Protein AF-A0A2V5NWD1-F1 (afdb_monomer)

Sequence (100 a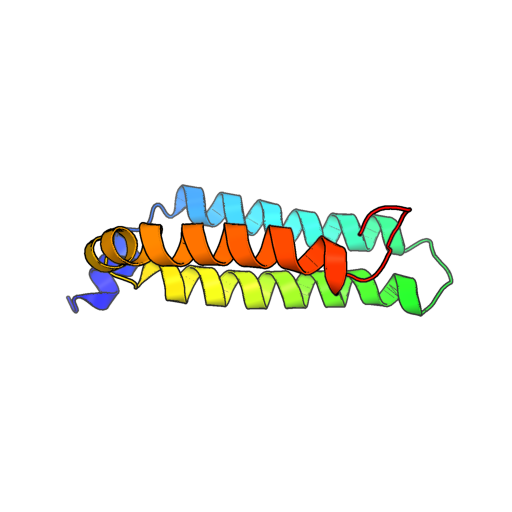a):
MTPFLRKILGLNWLLLAFMLALAIFGVIAIYSATYMREDPVAAEFWRKQANWVAVGFFAFIATSLIDYKWVRWGALPMYLAGLGFLILTKFMGQKVYGAR

Radius of gyration: 18.77 Å; Cα contacts (8 Å, |Δi|>4): 31; chains: 1; bounding box: 40×39×42 Å

Secondary structure (DSSP, 8-state):
--HHHHHHHTS-HHHHHHHHHHHHHHHHHHHHHHTT---HHHHTHHHHHHHHHHHHHHHHHHHHHS-HHHHHHHHHHHHHHHHHHHHHHHHHPPPBTTB-

Structure (mmCIF, N/CA/C/O backbone):
data_AF-A0A2V5NWD1-F1
#
_entry.id   AF-A0A2V5NWD1-F1
#
loop_
_atom_site.group_PDB
_atom_site.id
_atom_site.type_symbol
_atom_site.label_atom_id
_atom_site.label_alt_id
_atom_site.label_comp_id
_atom_site.label_asym_id
_atom_site.label_entity_id
_atom_site.label_seq_id
_atom_site.pdbx_PDB_ins_code
_atom_site.Cartn_x
_atom_site.Cartn_y
_atom_site.Cartn_z
_atom_site.occupancy
_atom_site.B_iso_or_equiv
_atom_site.auth_seq_id
_atom_site.auth_comp_id
_atom_site.auth_asym_id
_atom_site.auth_atom_id
_atom_site.pdbx_PDB_model_num
ATOM 1 N N . MET A 1 1 ? -9.440 16.729 20.734 1.00 52.94 1 MET A N 1
ATOM 2 C CA . MET A 1 1 ? -8.717 15.993 19.670 1.00 52.94 1 MET A CA 1
ATOM 3 C C . MET A 1 1 ? -9.722 15.185 18.874 1.00 52.94 1 MET A C 1
ATOM 5 O O . MET A 1 1 ? -10.476 14.441 19.488 1.00 52.94 1 MET A O 1
ATOM 9 N N . THR A 1 2 ? -9.792 15.371 17.554 1.00 69.69 2 THR A N 1
ATOM 10 C CA . THR A 1 2 ? -10.750 14.641 16.707 1.00 69.69 2 THR A CA 1
ATOM 11 C C . THR A 1 2 ? -10.454 13.130 16.742 1.00 69.69 2 THR A C 1
ATOM 13 O O . THR A 1 2 ? -9.292 12.737 16.898 1.00 69.69 2 THR A O 1
ATOM 16 N N . PRO A 1 3 ? -11.471 12.256 16.620 1.00 71.38 3 PRO A N 1
ATOM 17 C CA . PRO A 1 3 ? -11.292 10.800 16.701 1.00 71.38 3 PRO A CA 1
ATOM 18 C C . PRO A 1 3 ? -10.316 10.252 15.644 1.00 71.38 3 PRO A C 1
ATOM 20 O O . PRO A 1 3 ? -9.610 9.279 15.900 1.00 71.38 3 PRO A O 1
ATOM 23 N N . PHE A 1 4 ? -10.206 10.925 14.495 1.00 69.62 4 PHE A N 1
ATOM 24 C CA . PHE A 1 4 ? -9.245 10.609 13.436 1.00 69.62 4 PHE A CA 1
ATOM 25 C C . PHE A 1 4 ? -7.786 10.833 13.848 1.00 69.62 4 PHE A C 1
ATOM 27 O O . PHE A 1 4 ? -6.952 9.950 13.653 1.00 69.62 4 PHE A O 1
ATOM 34 N N . LEU A 1 5 ? -7.477 11.977 14.468 1.00 68.56 5 LEU A N 1
ATOM 35 C CA . LEU A 1 5 ? -6.116 12.296 14.911 1.00 68.56 5 LEU A CA 1
ATOM 36 C C . LEU A 1 5 ? -5.620 11.300 15.964 1.00 68.56 5 LEU A C 1
ATOM 38 O O . LEU A 1 5 ? -4.465 10.894 15.919 1.00 68.56 5 LEU A O 1
ATOM 42 N N . ARG A 1 6 ? -6.500 10.836 16.862 1.00 70.81 6 ARG A N 1
ATOM 43 C CA . ARG A 1 6 ? -6.155 9.790 17.841 1.00 70.81 6 ARG A CA 1
ATOM 44 C C . ARG A 1 6 ? -5.838 8.440 17.196 1.00 7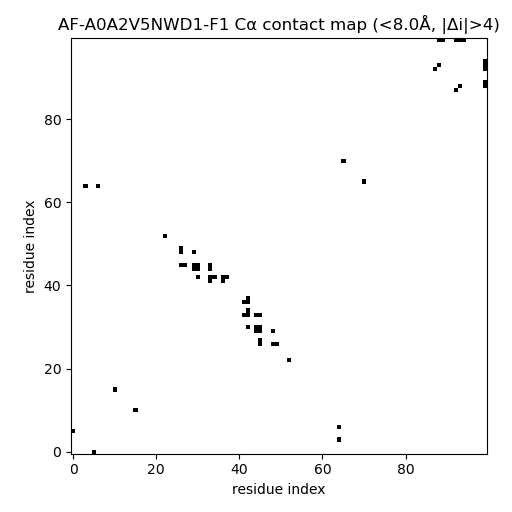0.81 6 ARG A C 1
ATOM 46 O O . ARG A 1 6 ? -4.924 7.774 17.664 1.00 70.81 6 ARG A O 1
ATOM 53 N N . LYS A 1 7 ? -6.554 8.041 16.138 1.00 73.31 7 LYS A N 1
ATOM 54 C CA . LYS A 1 7 ? -6.265 6.792 15.408 1.00 73.31 7 LYS A CA 1
ATOM 55 C C . LYS A 1 7 ? -4.894 6.832 14.732 1.00 73.31 7 LYS A C 1
ATOM 57 O O . LYS A 1 7 ? -4.145 5.873 14.850 1.00 73.31 7 LYS A O 1
ATOM 62 N N . ILE A 1 8 ? -4.554 7.945 14.080 1.00 75.94 8 ILE A N 1
ATOM 63 C CA . ILE A 1 8 ? -3.261 8.103 13.396 1.00 75.94 8 ILE A CA 1
ATOM 64 C C . ILE A 1 8 ? -2.119 8.206 14.413 1.00 75.94 8 ILE A C 1
ATOM 66 O O . ILE A 1 8 ? -1.109 7.527 14.276 1.00 75.94 8 ILE A O 1
ATOM 70 N N . LEU A 1 9 ? -2.288 9.004 15.470 1.00 74.50 9 LEU A N 1
ATOM 71 C CA . LEU A 1 9 ?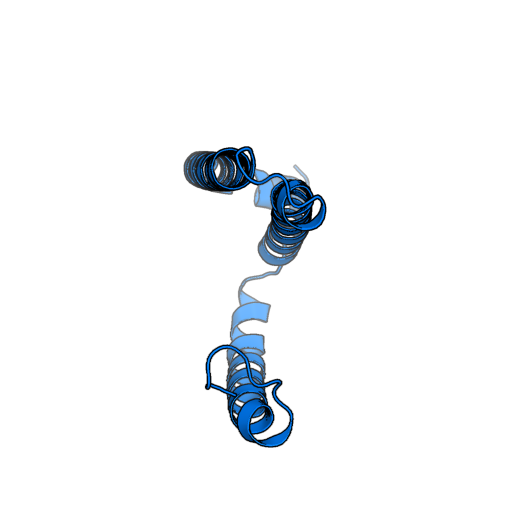 -1.275 9.161 16.520 1.00 74.50 9 LEU A CA 1
ATOM 72 C C . LEU A 1 9 ? -1.101 7.907 17.387 1.00 74.50 9 LEU A C 1
ATOM 74 O O . LEU A 1 9 ? -0.042 7.748 17.986 1.00 74.50 9 LEU A O 1
ATOM 78 N N . GLY A 1 10 ? -2.099 7.018 17.427 1.00 79.88 10 GLY A N 1
ATOM 79 C CA . GLY A 1 10 ? -2.031 5.719 18.099 1.00 79.88 10 GLY A CA 1
ATOM 80 C C . GLY A 1 10 ? -1.321 4.618 17.302 1.00 79.88 10 GLY A C 1
ATOM 81 O O . GLY A 1 10 ? -1.177 3.510 17.816 1.00 79.88 10 GLY A O 1
ATOM 82 N N . LEU A 1 11 ? -0.885 4.887 16.065 1.00 84.19 11 LEU A N 1
ATOM 83 C CA . LEU A 1 11 ? -0.077 3.945 15.291 1.00 84.19 11 LEU A CA 1
ATOM 84 C C . LEU A 1 11 ? 1.321 3.799 15.901 1.00 84.19 11 LEU A C 1
ATOM 86 O O . LEU A 1 11 ? 1.889 4.741 16.453 1.00 84.19 11 LEU A O 1
ATOM 90 N N . AS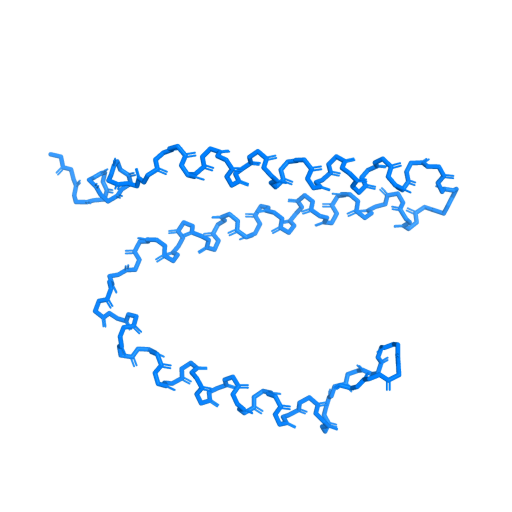N A 1 12 ? 1.915 2.615 15.752 1.00 90.19 12 ASN A N 1
ATOM 91 C CA . ASN A 1 12 ? 3.315 2.419 16.105 1.00 90.19 12 ASN A CA 1
ATOM 92 C C . ASN A 1 12 ? 4.209 3.091 15.049 1.00 90.19 12 ASN A C 1
ATOM 94 O O . ASN A 1 12 ? 4.529 2.504 14.015 1.00 90.19 12 ASN A O 1
ATOM 98 N N . TRP A 1 13 ? 4.600 4.334 15.327 1.00 89.19 13 TRP A N 1
ATOM 99 C CA . TRP A 1 13 ? 5.420 5.165 14.446 1.00 89.19 13 TRP A CA 1
ATOM 100 C C . TRP A 1 13 ? 6.786 4.557 14.125 1.00 89.19 13 TRP A C 1
ATOM 102 O O . TRP A 1 13 ? 7.282 4.738 13.015 1.00 89.19 13 TRP A O 1
ATOM 112 N N . LEU A 1 14 ? 7.370 3.793 15.053 1.00 93.69 14 LEU A N 1
ATOM 113 C CA . LEU A 1 14 ? 8.630 3.090 14.816 1.00 93.69 14 LEU A CA 1
ATOM 114 C C . LEU A 1 14 ? 8.446 1.996 13.758 1.00 93.69 14 LEU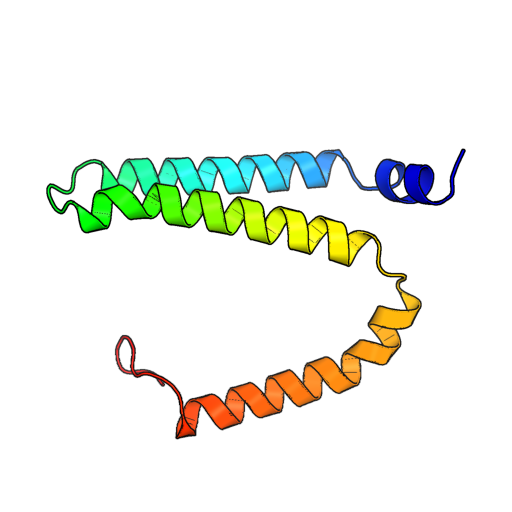 A C 1
ATOM 116 O O . LEU A 1 14 ? 9.225 1.901 12.813 1.00 93.69 14 LEU A O 1
ATOM 120 N N . LEU A 1 15 ? 7.376 1.207 13.877 1.00 92.50 15 LEU A N 1
ATOM 121 C CA . LEU A 1 15 ? 7.057 0.151 12.916 1.00 92.50 15 LEU A CA 1
ATOM 122 C C . LEU A 1 15 ? 6.697 0.727 11.538 1.00 92.50 15 LEU A C 1
ATOM 124 O O . LEU A 1 15 ? 7.126 0.190 10.518 1.00 92.50 15 LEU A O 1
ATOM 128 N N . LEU A 1 16 ? 5.976 1.853 11.506 1.00 92.19 16 LEU A N 1
ATOM 129 C CA . LEU A 1 16 ? 5.697 2.594 10.274 1.00 92.19 16 LEU A CA 1
ATOM 130 C C . LEU A 1 16 ? 6.994 3.067 9.599 1.00 92.19 16 LEU A C 1
ATOM 132 O O . LEU A 1 16 ? 7.153 2.889 8.393 1.00 92.19 16 LEU A O 1
ATOM 136 N N . ALA A 1 17 ? 7.930 3.627 10.370 1.00 93.81 17 ALA A N 1
ATOM 137 C CA . ALA A 1 17 ? 9.213 4.094 9.855 1.00 93.81 17 ALA A CA 1
ATOM 138 C C . ALA A 1 17 ? 10.044 2.950 9.255 1.00 93.81 17 ALA A C 1
ATOM 140 O O . ALA A 1 17 ? 10.539 3.082 8.137 1.00 93.81 17 ALA A O 1
ATOM 141 N N . PHE A 1 18 ? 10.145 1.806 9.942 1.00 96.75 18 PHE A N 1
ATOM 142 C CA . PHE A 1 18 ? 10.846 0.634 9.406 1.00 96.75 18 PHE A CA 1
ATOM 143 C C . PHE A 1 18 ? 10.188 0.086 8.137 1.00 96.75 18 PHE A C 1
ATOM 145 O O . PHE A 1 18 ? 10.888 -0.257 7.185 1.00 96.75 18 PHE A O 1
ATOM 152 N N . MET A 1 19 ? 8.855 0.038 8.091 1.00 95.31 19 MET A N 1
ATOM 153 C CA . MET A 1 19 ? 8.124 -0.396 6.900 1.00 95.31 19 MET A CA 1
ATOM 154 C C . MET A 1 19 ? 8.410 0.515 5.697 1.00 95.31 19 MET A C 1
ATOM 156 O O . MET A 1 19 ? 8.725 0.017 4.616 1.00 95.31 19 MET A O 1
ATOM 160 N N . LEU A 1 20 ? 8.383 1.839 5.886 1.00 95.00 20 LEU A N 1
ATOM 161 C CA . LEU A 1 20 ? 8.712 2.798 4.827 1.00 95.00 20 LEU A CA 1
ATOM 162 C C . LEU A 1 20 ? 10.180 2.707 4.397 1.00 95.00 20 LEU A C 1
ATOM 164 O O . LEU A 1 20 ? 10.466 2.745 3.201 1.00 95.00 20 LEU A O 1
ATOM 168 N N . ALA A 1 21 ? 11.106 2.534 5.344 1.00 96.25 21 ALA A N 1
ATOM 169 C CA . ALA A 1 21 ? 12.523 2.352 5.043 1.00 96.25 21 ALA A CA 1
ATOM 170 C C . ALA A 1 21 ? 12.759 1.108 4.172 1.00 96.25 21 ALA A C 1
ATOM 172 O O . ALA A 1 21 ? 13.467 1.188 3.169 1.00 96.25 21 ALA A O 1
ATOM 173 N N . LEU A 1 22 ? 12.113 -0.017 4.500 1.00 96.12 22 LEU A N 1
ATOM 174 C CA . LEU A 1 22 ? 12.170 -1.239 3.696 1.00 96.12 22 LEU A CA 1
ATOM 175 C C . LEU A 1 22 ? 11.561 -1.047 2.302 1.00 96.12 22 LEU A C 1
ATOM 177 O O . LEU A 1 22 ? 12.123 -1.529 1.320 1.00 96.12 22 LEU A O 1
ATOM 181 N N . ALA A 1 23 ? 10.445 -0.321 2.188 1.00 94.75 23 ALA A N 1
ATOM 182 C CA . ALA A 1 23 ? 9.817 -0.043 0.898 1.00 94.75 23 ALA A CA 1
ATOM 183 C C . ALA A 1 23 ? 10.716 0.818 -0.010 1.00 94.75 23 ALA A C 1
ATOM 185 O O . ALA A 1 23 ? 10.903 0.487 -1.182 1.00 94.75 23 ALA A O 1
ATOM 186 N N . ILE A 1 24 ? 11.321 1.879 0.537 1.00 94.44 24 ILE A N 1
ATOM 187 C CA . ILE A 1 24 ? 12.278 2.737 -0.179 1.00 94.44 24 ILE A CA 1
ATOM 18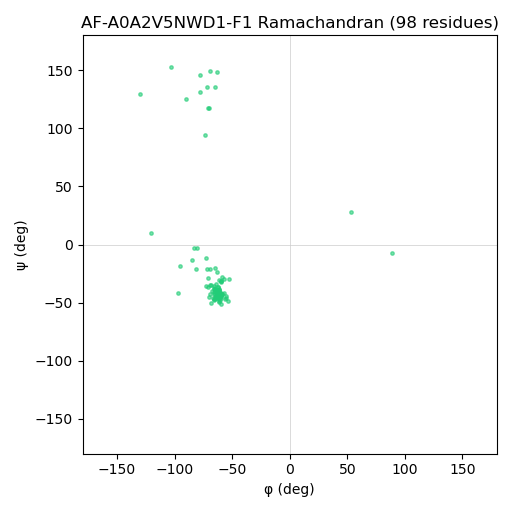8 C C . ILE A 1 24 ? 13.513 1.930 -0.583 1.00 94.44 24 ILE A C 1
ATOM 190 O O . ILE A 1 24 ? 13.937 1.987 -1.738 1.00 94.44 24 ILE A O 1
ATOM 194 N N . PHE A 1 25 ? 14.054 1.129 0.337 1.00 95.75 25 PHE A N 1
ATOM 195 C CA . PHE A 1 25 ? 15.171 0.236 0.049 1.00 95.75 25 PHE A CA 1
ATOM 196 C C . PHE A 1 25 ? 14.847 -0.731 -1.099 1.00 95.75 25 PHE A C 1
ATOM 198 O O . PHE A 1 25 ? 15.669 -0.910 -1.992 1.00 95.75 25 PHE A O 1
ATOM 205 N N . GLY A 1 26 ? 13.633 -1.287 -1.143 1.00 93.00 26 GLY A N 1
ATOM 206 C CA . GLY A 1 26 ? 13.181 -2.139 -2.245 1.00 93.00 26 GLY A CA 1
ATOM 207 C C . GLY A 1 26 ? 13.175 -1.428 -3.603 1.00 93.00 26 GLY A C 1
ATOM 208 O O . GLY A 1 26 ? 13.616 -2.003 -4.596 1.00 93.00 26 GLY A O 1
ATOM 209 N N . VAL A 1 27 ? 12.739 -0.165 -3.662 1.00 92.19 27 VAL A N 1
ATOM 210 C CA . VAL A 1 27 ? 12.792 0.640 -4.900 1.00 92.19 27 VAL A CA 1
ATOM 211 C C . VAL A 1 27 ? 14.240 0.864 -5.342 1.00 92.19 27 VAL A C 1
ATOM 213 O O . VAL A 1 27 ? 14.553 0.686 -6.520 1.00 92.19 27 VAL A O 1
ATOM 216 N N . ILE A 1 28 ? 15.131 1.196 -4.402 1.00 91.75 28 ILE A N 1
ATOM 217 C CA . ILE A 1 28 ? 16.565 1.384 -4.670 1.00 91.75 28 ILE A CA 1
ATOM 218 C C . ILE A 1 28 ? 17.202 0.079 -5.160 1.00 91.75 28 ILE A C 1
ATOM 220 O O . ILE A 1 28 ? 17.980 0.095 -6.112 1.00 91.75 28 ILE A O 1
ATOM 224 N N . ALA A 1 29 ? 16.851 -1.056 -4.557 1.00 91.19 29 ALA A N 1
ATOM 225 C CA . ALA A 1 29 ? 17.358 -2.365 -4.952 1.00 91.19 29 ALA A CA 1
ATOM 226 C C . ALA A 1 29 ? 16.941 -2.729 -6.385 1.00 91.19 29 ALA A C 1
ATOM 228 O O . ALA A 1 29 ? 17.772 -3.195 -7.163 1.00 91.19 29 ALA A O 1
ATOM 229 N N . ILE A 1 30 ? 15.686 -2.462 -6.767 1.00 88.75 30 ILE A N 1
ATOM 230 C CA . ILE A 1 30 ? 15.229 -2.674 -8.148 1.00 88.75 30 ILE A CA 1
ATOM 231 C C . ILE A 1 30 ? 15.967 -1.745 -9.103 1.00 88.75 30 ILE A C 1
ATOM 233 O O . ILE A 1 30 ? 16.477 -2.225 -10.109 1.00 88.75 30 ILE A O 1
ATOM 237 N N . TYR A 1 31 ? 16.087 -0.455 -8.773 1.00 87.50 31 TYR A N 1
ATOM 238 C CA . TYR A 1 31 ? 16.869 0.484 -9.577 1.00 87.50 31 TYR A CA 1
ATOM 239 C C . TYR A 1 31 ? 18.298 -0.029 -9.798 1.00 87.50 31 TYR A C 1
ATOM 241 O O . TYR A 1 31 ? 18.746 -0.114 -10.939 1.00 87.50 31 TYR A O 1
ATOM 249 N N . SER A 1 32 ? 18.973 -0.458 -8.727 1.00 86.19 32 SER A N 1
ATOM 250 C CA . SER A 1 32 ? 20.328 -1.014 -8.775 1.00 86.19 32 SER A CA 1
ATOM 251 C C . SER A 1 32 ? 20.421 -2.253 -9.673 1.00 86.19 32 SER A C 1
ATOM 253 O O . SER A 1 32 ? 21.339 -2.350 -10.484 1.00 86.19 32 SER A O 1
ATOM 255 N N . ALA A 1 33 ? 19.443 -3.160 -9.598 1.00 84.56 33 ALA A N 1
ATOM 256 C CA . ALA A 1 33 ? 19.403 -4.371 -10.417 1.00 84.56 33 ALA A CA 1
ATOM 257 C C . ALA A 1 33 ? 19.089 -4.101 -11.901 1.00 84.56 33 ALA A C 1
ATOM 259 O O . ALA A 1 33 ? 19.500 -4.868 -12.772 1.00 84.56 33 ALA A O 1
ATOM 260 N N . THR A 1 34 ? 18.348 -3.032 -12.205 1.00 83.19 34 THR A N 1
ATOM 261 C CA . THR A 1 34 ? 17.936 -2.695 -13.577 1.00 83.19 34 THR A CA 1
ATOM 262 C C . THR A 1 34 ? 18.850 -1.695 -14.273 1.00 83.19 34 THR A C 1
ATOM 264 O O . THR A 1 34 ? 18.823 -1.629 -15.494 1.00 83.19 34 THR A O 1
ATOM 267 N N . TYR A 1 35 ? 19.673 -0.948 -13.531 1.00 73.00 35 TYR A N 1
ATOM 268 C CA . TYR A 1 35 ? 20.506 0.134 -14.070 1.00 73.00 35 TYR A CA 1
ATOM 269 C C . TYR A 1 35 ? 21.505 -0.327 -15.147 1.00 73.00 35 TYR A C 1
ATOM 271 O O . TYR A 1 35 ? 21.800 0.418 -16.071 1.00 73.00 35 TYR A O 1
ATOM 279 N N . MET A 1 36 ? 22.000 -1.565 -15.055 1.00 69.19 36 MET A N 1
ATOM 280 C CA . MET A 1 36 ? 22.951 -2.142 -16.019 1.00 69.19 36 MET A CA 1
ATOM 281 C C . MET A 1 36 ? 22.281 -2.735 -17.272 1.00 69.19 36 MET A C 1
ATOM 283 O O . MET A 1 36 ? 22.973 -3.247 -18.147 1.00 69.19 36 MET A O 1
ATOM 287 N N . ARG A 1 37 ? 20.944 -2.740 -17.359 1.00 70.81 37 ARG A N 1
ATOM 288 C CA . ARG A 1 37 ? 20.232 -3.283 -18.522 1.00 70.81 37 ARG A CA 1
ATOM 289 C C . ARG A 1 37 ? 20.016 -2.183 -19.556 1.00 70.81 37 ARG A C 1
ATOM 291 O O . ARG A 1 37 ? 19.391 -1.175 -19.256 1.00 70.81 37 ARG A O 1
ATOM 298 N N . GLU A 1 38 ? 20.470 -2.425 -20.783 1.00 65.69 38 GLU A N 1
ATOM 299 C CA . GLU A 1 38 ? 20.256 -1.528 -21.932 1.00 65.69 38 GLU A CA 1
ATOM 300 C C . GLU A 1 38 ? 18.806 -1.545 -22.449 1.00 65.69 38 GLU A C 1
ATOM 302 O O . GLU A 1 38 ? 18.420 -0.696 -23.248 1.00 65.69 38 GLU A O 1
ATOM 307 N N . ASP A 1 39 ? 17.987 -2.496 -21.985 1.00 74.81 39 ASP A N 1
ATOM 308 C CA . ASP A 1 39 ? 16.580 -2.610 -22.362 1.00 74.81 39 ASP A CA 1
ATOM 309 C C . ASP A 1 39 ? 15.749 -1.460 -21.740 1.00 74.81 39 ASP A C 1
ATOM 311 O O . ASP A 1 39 ? 15.621 -1.393 -20.507 1.00 74.81 39 ASP A O 1
ATOM 315 N N . PRO A 1 40 ? 15.131 -0.581 -22.559 1.00 69.19 40 PRO A N 1
ATOM 316 C CA . PRO A 1 40 ? 14.325 0.539 -22.074 1.00 69.19 40 PRO A CA 1
ATOM 317 C C . PRO A 1 40 ? 13.176 0.100 -21.156 1.00 69.19 40 PRO A C 1
ATOM 319 O O . PRO A 1 40 ? 12.791 0.836 -20.248 1.00 69.19 40 PRO A O 1
ATOM 322 N N . VAL A 1 41 ? 12.644 -1.114 -21.346 1.00 71.25 41 VAL A N 1
ATOM 323 C CA . VAL A 1 41 ? 11.543 -1.651 -20.533 1.00 71.25 41 VAL A CA 1
ATOM 324 C C . VAL A 1 41 ? 12.014 -1.979 -19.116 1.00 71.25 41 VAL A C 1
ATOM 326 O O . VAL A 1 41 ? 11.284 -1.759 -18.145 1.00 71.25 41 VAL A O 1
ATOM 329 N N . ALA A 1 42 ? 13.245 -2.476 -18.97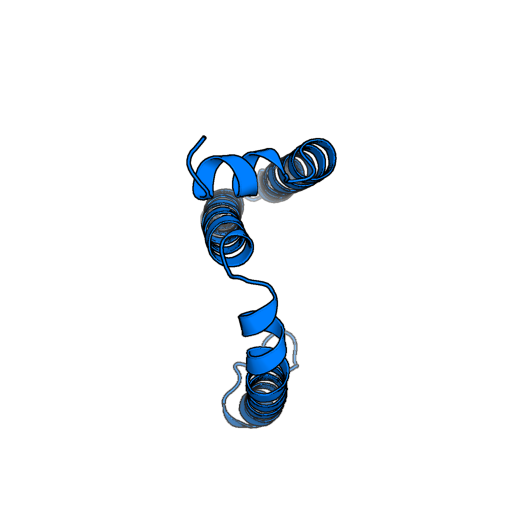2 1.00 67.56 42 ALA A N 1
ATOM 330 C CA . ALA A 1 42 ? 13.815 -2.802 -17.670 1.00 67.56 42 ALA A CA 1
ATOM 331 C C . ALA A 1 42 ? 14.100 -1.540 -16.845 1.00 67.56 42 ALA A C 1
ATOM 333 O O . ALA A 1 42 ? 13.889 -1.543 -15.630 1.00 67.56 42 ALA A O 1
ATOM 334 N N . ALA A 1 43 ? 14.495 -0.448 -17.505 1.00 73.06 43 ALA A N 1
ATOM 335 C CA . ALA A 1 43 ? 14.719 0.847 -16.870 1.00 73.06 43 ALA A CA 1
ATOM 336 C C . ALA A 1 43 ? 13.435 1.468 -16.283 1.00 73.06 43 ALA A C 1
ATOM 338 O O . ALA A 1 43 ? 13.513 2.303 -15.384 1.00 73.06 43 ALA A O 1
ATOM 339 N N . GLU A 1 44 ? 12.241 1.051 -16.719 1.00 82.25 44 GLU A N 1
ATOM 340 C CA . GLU A 1 44 ? 10.969 1.523 -16.153 1.00 82.25 44 GLU A CA 1
ATOM 341 C C . GLU A 1 44 ? 10.514 0.756 -14.901 1.00 82.25 44 GLU A C 1
ATOM 343 O O . GLU A 1 44 ? 9.603 1.204 -14.195 1.00 82.25 44 GLU A O 1
ATOM 348 N N . PHE A 1 45 ? 11.114 -0.394 -14.579 1.00 85.00 45 PHE A N 1
ATOM 349 C CA . PHE A 1 45 ? 10.631 -1.231 -13.475 1.00 85.00 45 PHE A CA 1
ATOM 350 C C . PHE A 1 45 ? 10.744 -0.561 -12.105 1.00 85.00 45 PHE A C 1
ATOM 352 O O . PHE A 1 45 ? 9.844 -0.735 -11.282 1.00 85.00 45 PHE A O 1
ATOM 359 N N . TRP A 1 46 ? 11.764 0.267 -11.863 1.00 85.62 46 TRP A N 1
ATOM 360 C CA . TRP A 1 46 ? 11.856 1.015 -10.604 1.00 85.62 46 TRP A CA 1
ATOM 361 C C . TRP A 1 46 ? 10.721 2.045 -10.464 1.00 85.62 46 TRP A C 1
ATOM 363 O O . TRP A 1 46 ? 10.185 2.212 -9.368 1.00 85.62 46 TRP A O 1
ATOM 373 N N . ARG A 1 47 ? 10.287 2.682 -11.568 1.00 87.12 47 ARG A N 1
ATOM 374 C CA . ARG A 1 47 ? 9.128 3.595 -11.572 1.00 87.12 47 ARG A CA 1
ATOM 375 C C . ARG A 1 47 ? 7.846 2.843 -11.253 1.00 87.12 47 ARG A C 1
ATOM 377 O O . ARG A 1 47 ? 7.042 3.310 -10.450 1.00 87.12 47 ARG A O 1
ATOM 384 N N . LYS A 1 48 ? 7.669 1.655 -11.842 1.00 90.38 48 LYS A N 1
ATOM 385 C CA . LYS A 1 48 ? 6.533 0.781 -11.518 1.00 90.38 48 LYS A CA 1
ATOM 386 C C . LYS A 1 48 ? 6.554 0.387 -10.042 1.00 90.38 48 LYS A C 1
ATOM 388 O O . LYS A 1 48 ? 5.520 0.502 -9.394 1.00 90.38 48 LYS A O 1
ATOM 393 N N . GLN A 1 49 ? 7.710 0.009 -9.492 1.00 91.81 49 GLN A N 1
ATOM 394 C CA . GLN A 1 49 ? 7.832 -0.306 -8.067 1.00 91.81 49 GLN A CA 1
ATOM 395 C C . GLN A 1 49 ? 7.465 0.889 -7.184 1.00 91.81 49 GLN A C 1
ATOM 397 O O . GLN A 1 49 ? 6.697 0.730 -6.241 1.00 91.81 49 GLN A O 1
ATOM 402 N N . ALA A 1 50 ? 7.969 2.085 -7.495 1.00 92.56 50 ALA A N 1
ATOM 403 C CA . ALA A 1 50 ? 7.645 3.295 -6.745 1.00 92.56 50 ALA A CA 1
ATOM 404 C C . ALA A 1 50 ? 6.135 3.596 -6.768 1.00 92.56 50 ALA A C 1
ATOM 406 O O . ALA A 1 50 ? 5.547 3.880 -5.724 1.00 92.56 50 ALA A O 1
ATOM 407 N N . ASN A 1 51 ? 5.485 3.446 -7.928 1.00 94.06 51 ASN A N 1
ATOM 408 C CA . ASN A 1 51 ? 4.035 3.599 -8.050 1.00 94.06 51 ASN A CA 1
ATOM 409 C C . ASN A 1 51 ? 3.277 2.556 -7.214 1.00 94.06 51 ASN A C 1
ATOM 411 O O . ASN A 1 51 ? 2.320 2.902 -6.525 1.00 94.06 51 ASN A O 1
ATOM 415 N N . TRP A 1 52 ? 3.716 1.294 -7.219 1.00 94.50 52 TRP A N 1
ATOM 416 C CA . TRP A 1 52 ? 3.114 0.240 -6.397 1.00 94.50 52 TRP A CA 1
ATOM 417 C C . TRP A 1 52 ? 3.299 0.476 -4.898 1.00 94.50 52 TRP A C 1
ATOM 419 O O . TRP A 1 52 ? 2.367 0.240 -4.133 1.00 94.50 52 TRP A O 1
ATOM 429 N N . VAL A 1 53 ? 4.453 0.997 -4.475 1.00 94.50 53 VAL A N 1
ATOM 430 C CA . VAL A 1 53 ? 4.680 1.416 -3.084 1.00 94.50 53 VAL A CA 1
ATOM 431 C C . VAL A 1 53 ? 3.724 2.546 -2.702 1.00 94.50 53 VAL A C 1
ATOM 433 O O . VAL A 1 53 ? 3.111 2.479 -1.639 1.00 94.50 53 VAL A O 1
ATOM 436 N N . ALA A 1 54 ? 3.529 3.543 -3.571 1.00 94.06 54 ALA A N 1
ATOM 437 C CA . ALA A 1 54 ? 2.580 4.627 -3.322 1.00 94.06 54 ALA A CA 1
ATOM 438 C C . ALA A 1 54 ? 1.139 4.105 -3.185 1.00 94.06 54 ALA A C 1
ATOM 440 O O . ALA A 1 54 ? 0.466 4.406 -2.200 1.00 94.06 54 ALA A O 1
ATOM 441 N N . VAL A 1 55 ? 0.681 3.264 -4.120 1.00 95.81 55 VAL A N 1
ATOM 442 C CA . VAL A 1 55 ? -0.651 2.633 -4.062 1.00 95.81 55 VAL A CA 1
ATOM 443 C C . VAL A 1 55 ? -0.808 1.791 -2.791 1.00 95.81 55 VAL A C 1
ATOM 445 O O . VAL A 1 55 ? -1.819 1.905 -2.098 1.00 95.81 55 VAL A O 1
ATOM 448 N N . GLY A 1 56 ? 0.205 0.995 -2.440 1.00 93.44 56 GLY A N 1
ATOM 449 C CA . GLY A 1 56 ? 0.224 0.197 -1.215 1.00 93.44 56 GLY A CA 1
ATOM 450 C C . GLY A 1 56 ? 0.156 1.050 0.052 1.00 93.44 56 GLY A C 1
ATOM 451 O O . GLY A 1 56 ? -0.559 0.703 0.990 1.00 93.44 56 GLY A O 1
ATOM 452 N N . PHE A 1 57 ? 0.825 2.203 0.068 1.00 93.19 57 PHE A N 1
ATOM 453 C CA . PHE A 1 57 ? 0.770 3.145 1.183 1.00 93.19 57 PHE A CA 1
ATOM 454 C C . PHE A 1 57 ? -0.626 3.762 1.355 1.00 93.19 57 PHE A C 1
ATOM 456 O O . PHE A 1 57 ? -1.142 3.824 2.472 1.00 93.19 57 PHE A O 1
ATOM 463 N N . PHE A 1 58 ? -1.293 4.142 0.261 1.00 93.38 58 PHE A N 1
ATOM 464 C CA . PHE A 1 58 ? -2.687 4.594 0.322 1.00 93.38 58 PHE A CA 1
ATOM 465 C C . PHE A 1 58 ? -3.630 3.488 0.810 1.00 93.38 58 PHE A C 1
ATOM 467 O O . PHE A 1 58 ? -4.475 3.741 1.672 1.00 93.38 58 PHE A O 1
ATOM 474 N N . ALA A 1 59 ? -3.460 2.256 0.320 1.00 93.06 59 ALA A N 1
ATOM 475 C CA . ALA A 1 59 ? -4.228 1.102 0.783 1.00 93.06 59 ALA A CA 1
ATO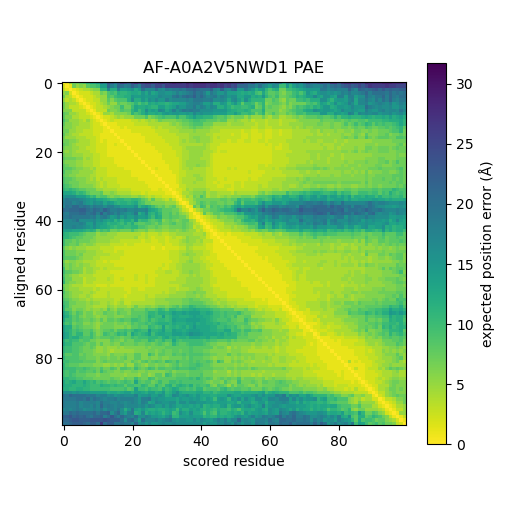M 476 C C . ALA A 1 59 ? -4.003 0.821 2.281 1.00 93.06 59 ALA A C 1
ATOM 478 O O . ALA A 1 59 ? -4.958 0.526 3.004 1.00 93.06 59 ALA A O 1
ATOM 479 N N . PHE A 1 60 ? -2.769 0.974 2.770 1.00 90.75 60 PHE A N 1
ATOM 480 C CA . PHE A 1 60 ? -2.431 0.869 4.189 1.00 90.75 60 PHE A CA 1
ATOM 481 C C . PHE A 1 60 ? -3.165 1.921 5.028 1.00 90.75 60 PHE A C 1
ATOM 483 O O . PHE A 1 60 ? -3.816 1.563 6.010 1.00 90.75 60 PHE A O 1
ATOM 490 N N . ILE A 1 61 ? -3.127 3.198 4.626 1.00 89.62 61 ILE A N 1
ATOM 491 C CA . ILE A 1 61 ? -3.842 4.269 5.337 1.00 89.62 61 ILE A CA 1
ATOM 492 C C . ILE A 1 61 ? -5.340 3.966 5.364 1.00 89.62 61 ILE A C 1
ATOM 494 O O . ILE A 1 61 ? -5.930 3.946 6.444 1.00 89.62 61 ILE A O 1
ATOM 498 N N . ALA A 1 62 ? -5.945 3.671 4.211 1.00 89.38 62 ALA A N 1
ATOM 499 C CA . ALA A 1 62 ? -7.368 3.353 4.118 1.00 89.38 62 ALA A CA 1
ATOM 500 C C . ALA A 1 62 ? -7.750 2.195 5.052 1.00 89.38 62 ALA A C 1
ATOM 502 O O . ALA A 1 62 ? -8.703 2.310 5.820 1.00 89.38 62 ALA A O 1
ATOM 503 N N . THR A 1 63 ? -6.956 1.121 5.055 1.00 87.69 63 THR A N 1
ATOM 504 C CA . THR A 1 63 ? -7.194 -0.059 5.897 1.00 87.69 63 THR A CA 1
ATOM 505 C C . THR A 1 63 ? -7.008 0.246 7.384 1.00 87.69 63 THR A C 1
ATOM 507 O O . THR A 1 63 ? -7.814 -0.192 8.199 1.00 87.69 63 THR A O 1
ATOM 510 N N . SER A 1 64 ? -6.005 1.046 7.758 1.00 86.12 64 SER A N 1
ATOM 511 C CA . SER A 1 64 ? -5.754 1.441 9.155 1.00 86.12 64 SER A CA 1
ATOM 512 C C . SER A 1 64 ? -6.890 2.265 9.775 1.00 86.12 64 SER A C 1
ATOM 514 O O . SER A 1 64 ? -7.062 2.289 10.995 1.00 86.12 64 SER A O 1
ATOM 516 N N . LEU A 1 65 ? -7.690 2.936 8.940 1.00 85.44 65 LEU A N 1
ATOM 517 C CA . LEU A 1 65 ? -8.834 3.729 9.383 1.00 85.44 65 LEU A CA 1
ATOM 518 C C . LEU A 1 65 ? -10.076 2.865 9.650 1.00 85.44 65 LEU A C 1
ATOM 520 O O . LEU A 1 65 ? -10.944 3.286 10.426 1.00 85.44 65 LEU A O 1
ATOM 524 N N . ILE A 1 66 ? -10.144 1.658 9.076 1.00 85.81 66 ILE A N 1
ATOM 525 C CA . ILE A 1 66 ? -11.246 0.709 9.267 1.00 85.81 66 ILE A CA 1
ATOM 526 C C . ILE A 1 66 ? -11.278 0.244 10.727 1.00 85.81 66 ILE A C 1
ATOM 528 O O . ILE A 1 66 ? -10.258 -0.049 11.346 1.00 85.81 66 ILE A O 1
ATOM 532 N N . ASP A 1 67 ? -12.473 0.206 11.315 1.00 82.94 67 ASP A N 1
ATOM 533 C CA . ASP A 1 67 ? -12.659 -0.326 12.664 1.00 82.94 67 ASP A CA 1
ATOM 534 C C . ASP A 1 67 ? -12.503 -1.856 12.659 1.00 82.94 67 ASP A C 1
ATOM 536 O O . ASP A 1 67 ? -13.065 -2.556 11.814 1.00 82.94 67 ASP A O 1
ATOM 540 N N . TYR A 1 68 ? -11.771 -2.378 13.642 1.00 79.50 68 TYR A N 1
ATOM 541 C CA . TYR A 1 68 ? -11.512 -3.804 13.822 1.00 79.50 68 TYR A CA 1
ATOM 542 C C . TYR A 1 68 ? -12.787 -4.667 13.835 1.00 79.50 68 TYR A C 1
ATOM 544 O O . TYR A 1 68 ? -12.769 -5.818 13.398 1.00 79.50 68 TYR A O 1
ATOM 552 N N . LYS A 1 69 ? -13.927 -4.116 14.277 1.00 83.44 69 LYS A N 1
ATOM 553 C CA . LYS A 1 69 ? -15.218 -4.820 14.233 1.00 83.44 69 LYS A CA 1
ATOM 554 C C . LYS A 1 69 ? -15.604 -5.219 12.810 1.00 83.44 69 LYS A C 1
ATOM 556 O O . LYS A 1 69 ? -16.033 -6.349 12.601 1.00 83.44 69 LYS A O 1
ATOM 561 N N . TRP A 1 70 ? -15.408 -4.334 11.834 1.00 83.69 70 TRP A N 1
ATOM 562 C CA . TRP A 1 70 ? -15.706 -4.623 10.428 1.00 83.69 70 TRP A CA 1
ATOM 563 C C . TRP A 1 70 ? -14.756 -5.665 9.850 1.00 83.69 70 TRP A C 1
ATOM 565 O O . TRP A 1 70 ? -15.189 -6.521 9.085 1.00 83.69 70 TRP A O 1
ATOM 575 N N . VAL A 1 71 ? -13.491 -5.660 10.277 1.00 83.44 71 VAL A N 1
ATOM 576 C CA . VAL A 1 71 ? -12.508 -6.677 9.877 1.00 83.44 71 VAL A CA 1
ATOM 577 C C . VAL A 1 71 ? -12.960 -8.071 10.315 1.00 83.44 71 VAL A C 1
ATOM 579 O O . 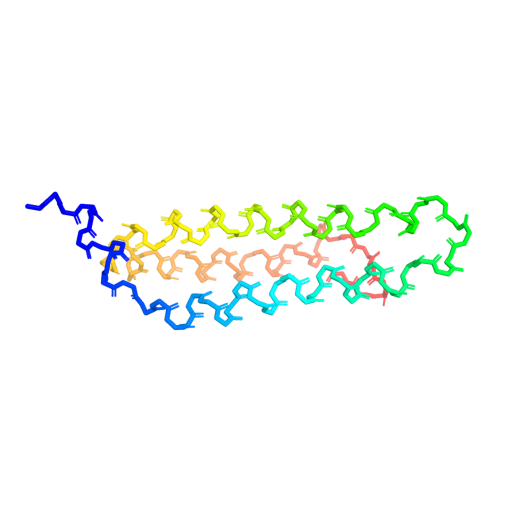VAL A 1 71 ? -12.893 -9.013 9.529 1.00 83.44 71 VAL A O 1
ATOM 582 N N . ARG A 1 72 ? -13.502 -8.206 11.533 1.00 85.94 72 ARG A N 1
ATOM 583 C CA . ARG A 1 72 ? -14.018 -9.488 12.039 1.00 85.94 72 ARG A CA 1
ATOM 584 C C . ARG A 1 72 ? -15.179 -10.030 11.201 1.00 85.94 72 ARG A C 1
ATOM 586 O O . ARG A 1 72 ? -15.206 -11.223 10.919 1.00 85.94 72 ARG A O 1
ATOM 593 N N . TRP A 1 73 ? -16.124 -9.177 10.810 1.00 87.00 73 TRP A N 1
ATOM 594 C CA . TRP A 1 73 ? -17.253 -9.586 9.964 1.00 87.00 73 TRP A CA 1
ATOM 595 C C . TRP A 1 73 ? -16.829 -9.843 8.515 1.00 87.00 73 TRP A C 1
ATOM 597 O O . TRP A 1 73 ? -17.326 -10.774 7.889 1.00 87.00 73 TRP A O 1
ATOM 607 N N . GLY A 1 74 ? -15.877 -9.061 8.003 1.00 87.88 74 GLY A N 1
ATOM 608 C CA . GLY A 1 74 ? -15.325 -9.217 6.660 1.00 87.88 74 GLY A CA 1
ATOM 609 C C . GLY A 1 74 ? -14.419 -10.437 6.499 1.00 87.88 74 GLY A C 1
ATOM 610 O O . GLY A 1 74 ? -14.264 -10.909 5.379 1.00 87.88 74 GLY A O 1
ATOM 611 N N . ALA A 1 75 ? -13.865 -10.988 7.584 1.00 87.25 75 ALA A N 1
ATOM 612 C CA . ALA A 1 75 ? -12.918 -12.101 7.531 1.00 87.25 75 ALA A CA 1
ATOM 613 C C . ALA A 1 75 ? -13.473 -13.335 6.799 1.00 87.25 75 ALA A C 1
ATOM 615 O O . ALA A 1 75 ? -12.794 -13.884 5.933 1.00 87.25 75 ALA A O 1
ATOM 616 N N . LEU A 1 76 ? -14.709 -13.747 7.105 1.00 90.25 76 LEU A N 1
ATOM 617 C CA . LEU A 1 76 ? -15.321 -14.922 6.479 1.00 90.25 76 LEU A CA 1
ATOM 618 C C . LEU A 1 76 ? -15.620 -14.691 4.980 1.00 90.25 76 LEU A C 1
ATOM 620 O O . LEU A 1 76 ? -15.164 -15.504 4.174 1.00 90.25 76 LEU A O 1
ATOM 624 N N . PRO A 1 77 ? -16.286 -13.592 4.560 1.00 92.00 77 PRO A N 1
ATOM 625 C CA . PRO A 1 77 ? -16.432 -13.259 3.142 1.00 92.00 77 PRO A CA 1
ATOM 626 C C . PRO A 1 77 ? -15.100 -13.163 2.393 1.00 92.00 77 PRO A C 1
ATOM 628 O O . PRO A 1 77 ? -14.983 -13.716 1.304 1.00 92.00 77 PRO A O 1
ATOM 631 N N . MET A 1 78 ? -14.086 -12.509 2.973 1.00 91.81 78 MET A N 1
ATOM 632 C CA . MET A 1 78 ? -12.777 -12.348 2.327 1.00 91.81 78 MET A CA 1
ATOM 633 C C . MET A 1 78 ? -12.076 -13.694 2.141 1.00 91.81 78 MET A C 1
ATOM 635 O O . MET A 1 78 ? -11.455 -13.932 1.108 1.00 91.81 78 MET A O 1
ATOM 639 N N . TYR A 1 79 ? -12.192 -14.585 3.128 1.00 91.56 79 TYR A N 1
ATOM 640 C CA . TYR A 1 79 ? -11.625 -15.926 3.061 1.00 91.56 79 TYR A CA 1
ATOM 641 C C . TYR A 1 79 ? -12.295 -16.769 1.972 1.00 91.56 79 TYR A C 1
ATOM 643 O O . TYR A 1 79 ? -11.607 -17.363 1.142 1.00 91.56 79 TYR A O 1
ATOM 651 N N . LEU A 1 80 ? -13.631 -16.774 1.923 1.00 95.06 80 LEU A N 1
ATOM 652 C CA . LEU A 1 80 ? -14.380 -17.488 0.887 1.00 95.06 80 LEU A CA 1
ATOM 653 C C . LEU A 1 80 ? -14.109 -16.914 -0.508 1.00 95.06 80 LEU A C 1
ATOM 655 O O . LEU A 1 80 ? -13.928 -17.679 -1.453 1.00 95.06 80 LEU A O 1
ATOM 659 N N . ALA A 1 81 ? -14.013 -15.588 -0.635 1.00 94.00 81 ALA A N 1
ATOM 660 C CA . ALA A 1 81 ? -13.622 -14.934 -1.880 1.00 94.00 81 ALA A CA 1
ATOM 661 C C . ALA A 1 81 ? -12.203 -15.337 -2.302 1.00 94.00 81 ALA A C 1
ATOM 663 O O . ALA A 1 81 ? -11.985 -15.664 -3.464 1.00 94.00 81 ALA A O 1
ATOM 664 N N . GLY A 1 82 ? -11.254 -15.388 -1.362 1.00 91.81 82 GLY A N 1
ATOM 665 C CA . GLY A 1 82 ? -9.893 -15.863 -1.613 1.00 91.81 82 GLY A CA 1
ATOM 666 C C . GLY A 1 82 ? -9.861 -17.308 -2.110 1.00 91.81 82 GLY A C 1
ATOM 667 O O . GLY A 1 82 ? -9.183 -17.604 -3.092 1.00 91.81 82 GLY A O 1
ATOM 668 N N . LEU A 1 83 ? -10.651 -18.194 -1.495 1.00 93.69 83 LEU A N 1
ATOM 669 C CA . LEU A 1 83 ? -10.795 -19.581 -1.942 1.00 93.69 83 LEU A CA 1
ATOM 670 C C . LEU A 1 83 ? -11.398 -19.656 -3.354 1.00 93.69 83 LEU A C 1
ATOM 672 O O . LEU A 1 83 ? -10.916 -20.402 -4.203 1.00 93.69 83 LEU A O 1
ATOM 676 N N . GLY A 1 84 ? -12.426 -18.845 -3.614 1.00 92.88 84 GLY A N 1
ATOM 677 C CA . GLY A 1 84 ? -13.062 -18.728 -4.922 1.00 92.88 84 GLY A CA 1
ATOM 678 C C . GLY A 1 84 ? -12.084 -18.259 -5.997 1.00 92.88 84 GLY A C 1
ATOM 679 O O . GLY A 1 84 ? -11.986 -18.891 -7.047 1.00 92.88 84 GLY A O 1
ATOM 680 N N . PHE A 1 85 ? -11.304 -17.210 -5.724 1.00 91.06 85 PHE A N 1
ATOM 681 C CA . PHE A 1 85 ? -10.279 -16.724 -6.647 1.00 91.06 85 PHE A CA 1
ATOM 682 C C . PHE A 1 85 ? -9.188 -17.764 -6.891 1.00 91.06 85 PHE A C 1
ATOM 684 O O . PHE A 1 85 ? -8.797 -17.946 -8.039 1.00 91.06 85 PHE A O 1
ATOM 691 N N . LEU A 1 86 ? -8.754 -18.497 -5.861 1.00 90.50 86 LEU A N 1
ATOM 692 C CA . LEU A 1 86 ? -7.769 -19.574 -5.998 1.00 90.50 86 LEU A CA 1
ATOM 693 C C . LEU A 1 86 ? -8.262 -20.701 -6.919 1.00 90.50 86 LEU A C 1
ATOM 695 O O . LEU A 1 86 ? -7.499 -21.252 -7.708 1.00 90.50 86 LEU A O 1
ATOM 699 N N . ILE A 1 87 ? -9.547 -21.047 -6.835 1.00 91.00 87 ILE A N 1
ATOM 700 C CA . ILE A 1 87 ? -10.163 -22.015 -7.748 1.00 91.00 87 ILE A CA 1
ATOM 701 C C . ILE A 1 87 ? -10.259 -21.414 -9.156 1.00 91.00 87 ILE A C 1
ATOM 703 O O . ILE A 1 87 ? -9.944 -22.089 -10.136 1.00 91.00 87 ILE A O 1
ATOM 707 N N . LEU A 1 88 ? -10.648 -20.140 -9.264 1.00 89.94 88 LEU A N 1
ATOM 708 C CA . LEU A 1 88 ? -10.826 -19.441 -10.534 1.00 89.94 88 LEU A CA 1
ATOM 709 C C . LEU A 1 88 ? -9.522 -19.327 -11.335 1.00 89.94 88 LEU A C 1
ATOM 711 O O . LEU A 1 88 ? -9.566 -19.468 -12.559 1.00 89.94 88 LEU A O 1
ATOM 715 N N . THR A 1 89 ? -8.363 -19.132 -10.688 1.00 88.00 89 THR A N 1
ATOM 716 C CA . THR A 1 89 ? -7.077 -19.027 -11.405 1.00 88.00 89 THR A CA 1
ATOM 717 C C . THR A 1 89 ? -6.766 -20.284 -12.221 1.00 88.00 89 THR A C 1
ATOM 719 O O . THR A 1 89 ? -6.243 -20.182 -13.329 1.00 88.00 89 THR A O 1
ATOM 722 N N . LYS A 1 90 ? -7.192 -21.477 -11.776 1.00 83.00 90 LYS A N 1
ATOM 723 C CA . LYS A 1 90 ? -7.006 -22.715 -12.556 1.00 83.00 90 LYS A CA 1
ATOM 724 C C . LYS A 1 90 ? -7.722 -22.694 -13.906 1.00 83.00 90 LYS A C 1
ATOM 726 O O . LYS A 1 90 ? -7.250 -23.333 -14.853 1.00 83.00 90 LYS A O 1
ATOM 731 N N . PHE A 1 91 ? -8.841 -21.977 -13.991 1.00 82.62 91 PHE A N 1
ATOM 732 C CA . PHE A 1 91 ? -9.682 -21.909 -15.184 1.00 82.62 91 PHE A CA 1
ATOM 733 C C . PHE A 1 91 ? -9.390 -20.672 -16.042 1.00 82.62 91 PHE A C 1
ATOM 735 O O . PHE A 1 91 ? -9.330 -20.794 -17.262 1.00 82.62 91 PHE A O 1
ATOM 742 N N . MET A 1 92 ? -9.180 -19.505 -15.422 1.00 79.31 92 MET A N 1
ATOM 743 C CA . MET A 1 92 ? -9.053 -18.207 -16.109 1.00 79.31 92 MET A CA 1
ATOM 744 C C . MET A 1 92 ? -7.707 -17.492 -15.872 1.00 79.31 92 MET A C 1
ATOM 746 O O . MET A 1 92 ? -7.557 -16.332 -16.249 1.00 79.31 92 MET A O 1
ATOM 750 N N . GLY A 1 93 ? -6.717 -18.151 -15.263 1.00 74.88 93 GLY A N 1
ATOM 751 C CA . GLY A 1 93 ? -5.392 -17.582 -14.994 1.00 74.88 93 GLY A CA 1
ATOM 752 C C . GLY A 1 93 ? -4.474 -17.543 -16.220 1.00 74.88 93 GLY A C 1
ATOM 753 O O . GLY A 1 93 ? -4.490 -18.438 -17.075 1.00 74.88 93 GLY A O 1
ATOM 754 N N . GLN A 1 94 ? -3.632 -16.509 -16.302 1.00 75.06 94 GLN A N 1
ATOM 755 C CA . GLN A 1 94 ? -2.558 -16.454 -17.294 1.00 75.06 94 GLN A CA 1
ATOM 756 C C . GLN A 1 94 ? -1.390 -17.338 -16.860 1.00 75.06 94 GLN A C 1
ATOM 758 O O . GLN A 1 94 ? -0.910 -17.244 -15.735 1.00 75.06 94 GLN A O 1
ATOM 763 N N . LYS A 1 95 ? -0.900 -18.175 -17.780 1.00 77.81 95 LYS A N 1
ATOM 764 C CA . LYS A 1 95 ? 0.293 -18.988 -17.532 1.00 77.81 95 LYS A CA 1
ATOM 765 C C . LYS A 1 95 ? 1.528 -18.097 -17.485 1.00 77.81 95 LYS A C 1
ATOM 767 O O . LYS A 1 95 ? 1.901 -17.526 -18.506 1.00 77.81 95 LYS A O 1
ATOM 772 N N . VAL A 1 96 ? 2.198 -18.057 -16.339 1.00 74.12 96 VAL A N 1
ATOM 773 C CA . VAL A 1 96 ? 3.494 -17.390 -16.171 1.00 74.12 96 VAL A CA 1
ATOM 774 C C . VAL A 1 96 ? 4.438 -18.375 -15.477 1.00 74.12 96 VAL A C 1
ATOM 776 O O . VAL A 1 96 ? 4.066 -19.015 -14.498 1.00 74.12 96 VAL A O 1
ATOM 779 N N . TYR A 1 97 ? 5.636 -18.576 -16.035 1.00 69.62 97 TYR A N 1
ATOM 780 C CA . TYR A 1 97 ? 6.633 -19.554 -15.554 1.00 69.62 97 TYR A CA 1
ATOM 781 C C . TYR A 1 97 ? 6.124 -21.006 -15.388 1.00 69.62 97 TYR A C 1
ATOM 783 O O . TYR A 1 97 ? 6.643 -21.765 -14.577 1.00 69.62 97 TYR A O 1
ATOM 791 N N . GLY A 1 98 ? 5.115 -21.418 -16.166 1.00 70.88 98 GLY A N 1
ATOM 792 C CA . GLY A 1 98 ? 4.592 -22.794 -16.169 1.00 70.88 98 GLY A CA 1
ATOM 793 C C . GLY A 1 98 ? 3.469 -23.079 -15.162 1.00 70.88 98 GLY A C 1
ATOM 794 O O . GLY A 1 98 ? 2.844 -24.136 -15.257 1.00 70.88 98 GLY A O 1
ATOM 795 N N . ALA A 1 99 ? 3.147 -22.135 -14.274 1.00 62.91 99 ALA A N 1
ATOM 796 C CA . ALA A 1 99 ? 2.007 -22.205 -13.358 1.00 62.91 99 ALA A CA 1
ATOM 797 C C . ALA A 1 99 ? 0.845 -21.309 -13.834 1.00 62.91 99 ALA A C 1
ATOM 799 O O . ALA A 1 99 ? 1.069 -20.340 -14.564 1.00 62.91 99 ALA A O 1
ATOM 800 N N . ARG A 1 100 ? -0.390 -21.679 -13.466 1.00 53.38 100 ARG A N 1
ATOM 801 C CA . ARG A 1 100 ? -1.635 -20.933 -13.731 1.00 53.38 100 ARG A CA 1
ATOM 802 C C . ARG A 1 100 ? -2.193 -20.342 -12.448 1.00 53.38 100 ARG A C 1
ATOM 804 O O . ARG A 1 100 ? -2.181 -21.083 -11.440 1.00 53.38 100 ARG A O 1
#

Mean predicted aligned error: 7.67 Å

pLDDT: mean 84.63, std 9.95, range [52.94, 96.75]

Solvent-accessible surface area (backbone atoms only — not comparable to full-atom values): 5758 Å² total; per-residue (Å²): 132,59,75,65,58,54,58,62,69,67,49,63,60,68,60,51,50,53,52,51,52,52,52,53,49,50,32,52,50,44,38,65,72,24,67,84,47,89,49,72,71,50,59,44,47,30,58,53,44,48,53,50,51,52,53,50,51,52,51,48,54,59,56,70,70,54,58,69,69,58,51,63,65,43,46,60,61,52,50,54,50,50,54,50,49,61,58,44,28,72,78,75,41,73,74,55,100,88,45,82

Foldseek 3Di:
DDPVVCLVVPDPVVVVVVVVVVLVVVLVVQCVVQVPDPDPVSNCVSVVSVVVSVVVVVVVSVVSVDDVVVVVVCVVVVVVVVVVVVVVCVPPNDDDPNGD